Protein AF-A0A2P6SN50-F1 (afdb_monomer)

Radius of gyration: 20.44 Å; Cα contacts (8 Å, |Δi|>4): 48; chains: 1; bounding box: 57×28×54 Å

Secondary structure (DSSP, 8-state):
-HHHHHHHGGGGT-HHHHHHHTHHHHHHHHHHHHHHHHHHHHHHHHHHHHHHHHHH-TT--------HHHHHHH-B-TTT--BPPHHHHHHHHHHHHHHHHHHHHHHHHHHHHHHHH-GGG-

Sequence (122 aa):
MLLSLGRFGFLNIWPSVTKILFKKQWNNFLMIRKELEDVFIPLIQERSKSKQERLSKVDQSDEFVLSYVDTLQDLQLPEEKRKLGEEEIVSLCYEILMAGVDTTSTALLWIMANIVKYPHVQ

Organism: Rosa chinensis (NCBI:txid74649)

InterPro domains:
  IPR001128 Cytochrome P450 [PF00067] (7-122)
  IPR002401 Cytochrome P450, E-class, group I [PR00463] (88-105)
  IPR002401 Cytochrome P450, E-class, group I [PR00463] (108-122)
  IPR036396 Cytochrome P450 superfamily [G3DSA:1.10.630.10] (1-122)
  IPR036396 Cytochrome P450 superfamily [SSF48264] (4-122)
  IPR051103 Plant secondary metabolite cytochrome P450s [PTHR24298] (5-122)

pLDDT: mean 86.96, std 12.33, range [42.19, 97.56]

Solvent-accessible surface area (backbone atoms only — not comparable to full-atom values): 7240 Å² total; per-residue (Å²): 95,81,70,46,48,65,71,51,49,68,48,74,77,43,50,75,60,34,54,66,78,37,42,70,57,49,51,52,51,53,49,53,51,48,57,49,48,70,61,42,50,61,55,54,51,53,49,50,51,56,53,53,60,46,71,71,47,88,80,68,92,64,88,80,77,85,49,72,66,61,55,50,72,69,38,60,43,87,85,78,72,40,65,68,51,70,73,55,50,48,50,55,54,48,48,56,55,51,6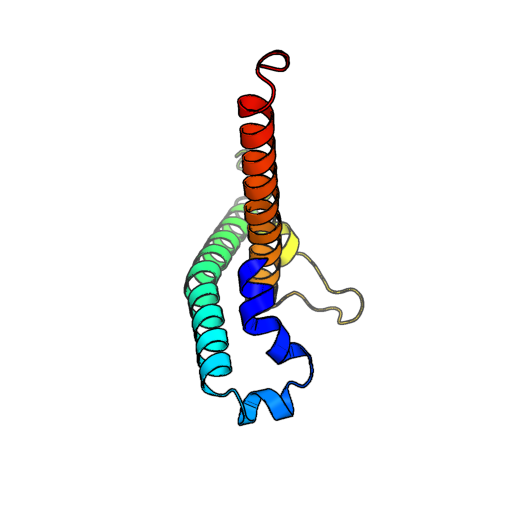0,49,50,53,54,51,52,51,50,50,52,53,50,53,54,48,40,72,74,38,68,93,76,107

Structure (mmCIF, N/CA/C/O backbone):
data_AF-A0A2P6SN50-F1
#
_entry.id   AF-A0A2P6SN50-F1
#
loop_
_atom_site.group_PDB
_atom_site.id
_atom_site.type_symbol
_atom_site.label_atom_id
_atom_site.label_alt_id
_atom_site.label_comp_id
_atom_site.label_asym_id
_atom_site.label_entity_id
_atom_site.label_seq_id
_atom_site.pdbx_PDB_ins_code
_atom_site.Cartn_x
_atom_site.Cartn_y
_atom_site.Cartn_z
_atom_site.occupancy
_atom_site.B_iso_or_equiv
_atom_site.auth_seq_id
_atom_site.auth_comp_id
_atom_site.auth_asym_id
_atom_site.auth_atom_id
_atom_site.pdbx_PDB_model_num
ATOM 1 N N . MET A 1 1 ? 7.216 1.233 -6.250 1.00 47.97 1 MET A N 1
ATOM 2 C CA . MET A 1 1 ? 7.224 0.047 -5.362 1.00 47.97 1 MET A CA 1
ATOM 3 C C . MET A 1 1 ? 7.915 -1.214 -5.879 1.00 47.97 1 MET A C 1
ATOM 5 O O . MET A 1 1 ? 8.571 -1.826 -5.054 1.00 47.97 1 MET A O 1
ATOM 9 N N . LEU A 1 2 ? 7.909 -1.614 -7.155 1.00 42.19 2 LEU A N 1
ATOM 10 C CA . LEU A 1 2 ? 8.814 -2.699 -7.616 1.00 42.19 2 LEU A CA 1
ATOM 11 C C . LEU A 1 2 ? 10.295 -2.367 -7.325 1.00 42.19 2 LEU A C 1
ATOM 13 O O . LEU A 1 2 ? 11.065 -3.213 -6.877 1.00 42.19 2 LEU A O 1
ATOM 17 N N . LEU A 1 3 ? 10.658 -1.084 -7.428 1.00 46.81 3 LEU A N 1
ATOM 18 C CA . LEU A 1 3 ? 11.965 -0.565 -7.003 1.00 46.81 3 LEU A CA 1
ATOM 19 C C . LEU A 1 3 ? 12.131 -0.471 -5.467 1.00 46.81 3 LEU A C 1
ATOM 21 O O . LEU A 1 3 ? 13.251 -0.561 -4.966 1.00 46.81 3 LEU A O 1
ATOM 25 N N . SER A 1 4 ? 11.050 -0.313 -4.686 1.00 51.34 4 SER A N 1
ATOM 26 C CA . SER A 1 4 ? 11.125 -0.226 -3.211 1.00 51.34 4 SER A CA 1
ATOM 27 C C . SER A 1 4 ? 10.982 -1.578 -2.503 1.00 51.34 4 SER A C 1
ATOM 29 O O . SER A 1 4 ? 11.505 -1.733 -1.403 1.00 51.34 4 SER A O 1
ATOM 31 N N . LEU A 1 5 ? 10.345 -2.561 -3.144 1.00 53.12 5 LEU A N 1
ATOM 32 C CA . LEU A 1 5 ? 10.409 -3.983 -2.815 1.00 53.12 5 LEU A CA 1
ATOM 33 C C . LEU A 1 5 ? 11.870 -4.441 -2.852 1.00 53.12 5 LEU A C 1
ATOM 35 O O . LEU A 1 5 ? 12.311 -5.118 -1.933 1.00 53.12 5 LEU A O 1
ATOM 39 N N . GLY A 1 6 ? 12.664 -3.959 -3.816 1.00 59.91 6 GLY A N 1
ATOM 40 C CA . GLY A 1 6 ? 14.122 -4.107 -3.777 1.00 59.91 6 GLY A CA 1
ATOM 41 C C . GLY A 1 6 ? 14.770 -3.384 -2.587 1.00 59.91 6 GLY A C 1
ATOM 42 O O . GLY A 1 6 ? 15.611 -3.953 -1.895 1.00 59.91 6 GLY A O 1
ATOM 43 N N . ARG A 1 7 ? 14.349 -2.141 -2.298 1.00 68.81 7 ARG A N 1
ATOM 44 C CA . ARG A 1 7 ? 14.934 -1.309 -1.226 1.00 68.81 7 ARG A CA 1
ATOM 45 C C . ARG A 1 7 ? 14.738 -1.870 0.184 1.00 68.81 7 ARG A C 1
ATOM 47 O O . ARG A 1 7 ? 15.611 -1.651 1.013 1.00 68.81 7 ARG A O 1
ATOM 54 N N . PHE A 1 8 ? 13.623 -2.537 0.475 1.00 76.88 8 PHE A N 1
ATOM 55 C CA . PHE A 1 8 ? 13.321 -3.065 1.814 1.00 76.88 8 PHE A CA 1
ATOM 56 C C . PHE A 1 8 ? 13.136 -4.585 1.855 1.00 76.88 8 PHE A C 1
ATOM 58 O O . PHE A 1 8 ? 12.952 -5.139 2.934 1.00 76.88 8 PHE A O 1
ATOM 65 N N . GLY A 1 9 ? 13.231 -5.283 0.721 1.00 72.62 9 GLY A N 1
ATOM 66 C CA . GLY A 1 9 ? 13.017 -6.732 0.641 1.00 72.62 9 GLY A CA 1
ATOM 67 C C . GLY A 1 9 ? 13.950 -7.539 1.544 1.00 72.62 9 GLY A C 1
ATOM 68 O O . GLY A 1 9 ? 13.548 -8.561 2.093 1.00 72.62 9 GLY A O 1
ATOM 69 N N . PHE A 1 10 ? 15.161 -7.034 1.800 1.00 76.75 10 PHE A N 1
ATOM 70 C CA . PHE A 1 10 ? 16.096 -7.671 2.727 1.00 76.75 10 PHE A CA 1
ATOM 71 C C . PHE A 1 10 ? 15.601 -7.677 4.185 1.00 76.75 10 PHE A C 1
ATOM 73 O O . PHE A 1 10 ? 16.003 -8.560 4.939 1.00 76.75 10 PHE A O 1
ATOM 80 N N . LEU A 1 11 ? 14.714 -6.752 4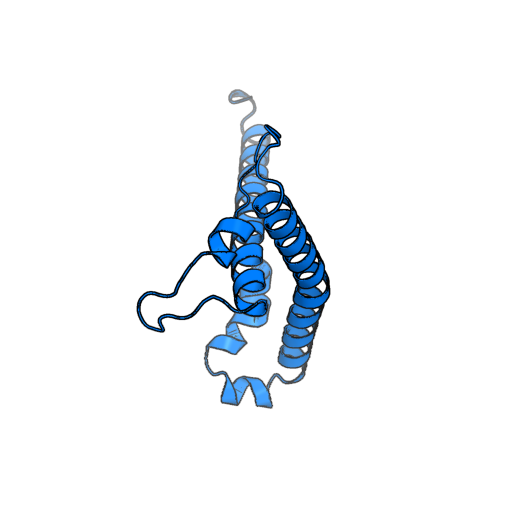.588 1.00 79.44 11 LEU A N 1
ATOM 81 C CA . LEU A 1 11 ? 14.141 -6.714 5.943 1.00 79.44 11 LEU A CA 1
ATOM 82 C C . LEU A 1 11 ? 13.281 -7.952 6.238 1.00 79.44 11 LEU A C 1
ATOM 84 O O . LEU A 1 11 ? 13.171 -8.357 7.394 1.00 79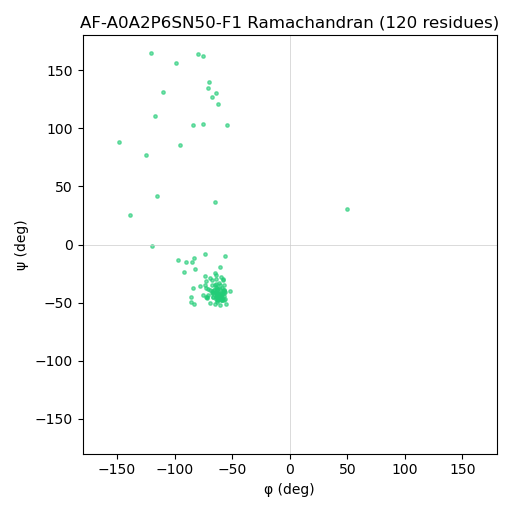.44 11 LEU A O 1
ATOM 88 N N . ASN A 1 12 ? 12.717 -8.576 5.199 1.00 80.44 12 ASN A N 1
ATOM 89 C CA . ASN A 1 12 ? 11.807 -9.713 5.332 1.00 80.44 12 ASN A CA 1
ATOM 90 C C . ASN A 1 12 ? 12.529 -11.071 5.440 1.00 80.44 12 ASN A C 1
ATOM 92 O O . ASN A 1 12 ? 11.922 -12.056 5.839 1.00 80.44 12 ASN A O 1
ATOM 96 N N . ILE A 1 13 ? 13.826 -11.136 5.107 1.00 83.06 13 ILE A N 1
ATOM 97 C CA . ILE A 1 13 ? 14.605 -12.389 5.107 1.00 83.06 13 ILE A CA 1
ATOM 98 C C . ILE A 1 13 ? 14.880 -12.863 6.538 1.00 83.06 13 ILE A C 1
ATOM 100 O O . ILE A 1 13 ? 14.718 -14.038 6.852 1.00 83.06 13 ILE A O 1
ATOM 104 N N . TRP A 1 14 ? 15.301 -11.947 7.417 1.00 85.56 14 TRP A N 1
ATOM 105 C CA . TRP A 1 14 ? 15.490 -12.240 8.839 1.00 85.56 14 TRP A CA 1
ATOM 106 C C . TRP A 1 14 ? 15.206 -10.996 9.694 1.00 85.56 14 TRP A C 1
ATOM 108 O 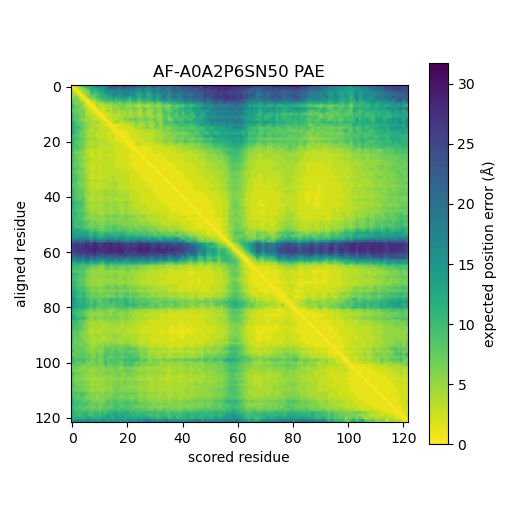O . TRP A 1 14 ? 16.120 -10.215 9.991 1.00 85.56 14 TRP A O 1
ATOM 118 N N . PRO A 1 15 ? 13.945 -10.779 10.106 1.00 83.00 15 PRO A N 1
ATOM 119 C CA . PRO A 1 15 ? 13.518 -9.528 10.732 1.00 83.00 15 PRO A CA 1
ATOM 120 C C . PRO A 1 15 ? 14.314 -9.166 11.991 1.00 83.00 15 PRO A C 1
ATOM 122 O O . PRO A 1 15 ? 14.771 -8.035 12.128 1.00 83.00 15 PRO A O 1
ATOM 125 N N . SER A 1 16 ? 14.566 -10.128 12.883 1.00 86.62 16 SER A N 1
ATOM 126 C CA . SER A 1 16 ? 15.295 -9.879 14.137 1.00 86.62 16 SER A CA 1
ATOM 127 C C . SER A 1 16 ? 16.740 -9.422 13.911 1.00 86.62 16 SER A C 1
ATOM 129 O O . SER A 1 16 ? 17.194 -8.471 14.543 1.00 86.62 16 SER A O 1
ATOM 131 N N . VAL A 1 17 ? 17.455 -10.065 12.982 1.00 88.38 17 VAL A N 1
ATOM 132 C CA . VAL A 1 17 ? 18.852 -9.730 12.661 1.00 88.38 17 VAL A CA 1
ATOM 133 C C . VAL A 1 17 ? 18.922 -8.401 11.917 1.00 88.38 17 VAL A C 1
ATOM 135 O O . VAL A 1 17 ? 19.714 -7.521 12.258 1.00 88.38 17 VAL A O 1
ATOM 138 N N . THR A 1 18 ? 18.046 -8.211 10.931 1.00 89.50 18 THR A N 1
ATOM 139 C CA . THR A 1 18 ? 18.025 -6.981 10.137 1.00 89.50 18 THR A CA 1
ATOM 140 C C . THR A 1 18 ? 17.601 -5.772 10.963 1.00 89.50 18 THR A C 1
ATOM 142 O O . THR A 1 18 ? 18.088 -4.676 10.706 1.00 89.50 18 THR A O 1
ATOM 145 N N . LYS A 1 19 ? 16.760 -5.945 11.991 1.00 86.19 19 LYS A N 1
ATOM 146 C CA . LYS A 1 19 ? 16.360 -4.870 12.917 1.00 86.19 19 LYS A CA 1
ATOM 147 C C . LYS A 1 19 ? 17.534 -4.284 13.686 1.00 86.19 19 LYS A C 1
ATOM 149 O O . LYS A 1 19 ? 17.557 -3.082 13.944 1.00 86.19 19 LYS A O 1
ATOM 154 N N . ILE A 1 20 ? 18.523 -5.117 13.997 1.00 88.75 20 ILE A N 1
ATOM 155 C CA . ILE A 1 20 ? 19.743 -4.697 14.685 1.00 88.75 20 ILE A CA 1
ATOM 156 C C . ILE A 1 20 ? 20.750 -4.127 13.678 1.00 88.75 20 ILE A C 1
ATOM 158 O O . ILE A 1 20 ? 21.225 -3.007 13.858 1.00 88.75 20 ILE A O 1
ATOM 162 N N . LEU A 1 21 ? 21.045 -4.861 12.598 1.00 89.62 21 LEU A N 1
ATOM 163 C CA . LEU A 1 21 ? 22.096 -4.492 11.639 1.00 89.62 21 LEU A CA 1
ATOM 164 C C . LEU A 1 21 ? 21.714 -3.312 10.730 1.00 89.62 21 LEU A C 1
ATOM 166 O O . LEU A 1 21 ? 22.555 -2.480 10.401 1.00 89.62 21 LEU A O 1
ATOM 170 N N . PHE A 1 22 ? 20.440 -3.204 10.352 1.00 89.31 22 PHE A N 1
ATOM 171 C CA . PHE A 1 22 ? 19.918 -2.222 9.397 1.00 89.31 22 PHE A CA 1
ATOM 172 C C . PHE A 1 22 ? 18.941 -1.242 10.058 1.00 89.31 22 PHE A C 1
ATOM 174 O O . PHE A 1 22 ? 17.904 -0.879 9.496 1.00 89.31 22 PHE A O 1
ATOM 181 N N . LYS A 1 23 ? 19.270 -0.787 11.274 1.00 89.44 23 LYS A N 1
ATOM 182 C CA . LYS A 1 23 ? 18.427 0.120 12.073 1.00 89.44 23 LYS A CA 1
ATOM 183 C C . LYS A 1 23 ? 17.987 1.368 11.299 1.00 89.44 23 LYS A C 1
ATOM 185 O O . LYS A 1 23 ? 16.838 1.783 11.398 1.00 89.44 23 LYS A O 1
ATOM 190 N N . LYS A 1 24 ? 18.877 1.958 10.490 1.00 89.88 24 LYS A N 1
ATOM 191 C CA . LYS A 1 24 ? 18.554 3.139 9.671 1.00 89.88 24 LYS A CA 1
ATOM 192 C C . LYS A 1 24 ? 17.465 2.832 8.638 1.00 89.88 24 LYS A C 1
ATOM 194 O O . LYS A 1 24 ? 16.575 3.648 8.427 1.00 89.88 24 LYS A O 1
ATOM 199 N N . GLN A 1 25 ? 17.526 1.668 7.997 1.00 88.75 25 GLN A N 1
ATOM 200 C CA . GLN A 1 25 ? 16.545 1.266 6.992 1.00 88.75 25 GLN A CA 1
ATOM 201 C C . GLN A 1 25 ? 15.205 0.901 7.634 1.00 88.75 25 GLN A C 1
ATOM 203 O O . GLN A 1 25 ? 14.174 1.298 7.103 1.00 88.75 25 GLN A O 1
ATOM 208 N N . TRP A 1 26 ? 15.217 0.261 8.806 1.00 89.88 26 TRP A N 1
ATOM 209 C CA . TRP A 1 26 ? 14.012 0.051 9.613 1.00 89.88 26 TRP A CA 1
ATOM 210 C C . TRP A 1 26 ? 13.355 1.362 10.041 1.00 89.88 26 TRP A C 1
ATOM 212 O O . TRP A 1 26 ? 12.148 1.506 9.891 1.00 89.88 26 TRP A O 1
ATOM 222 N N . ASN A 1 27 ? 14.134 2.340 10.508 1.00 92.00 27 ASN A N 1
ATOM 223 C CA . ASN A 1 27 ? 13.596 3.653 10.864 1.00 92.00 27 ASN A CA 1
ATOM 224 C C . ASN A 1 27 ? 12.946 4.339 9.656 1.00 92.00 27 ASN A C 1
ATOM 226 O O . ASN A 1 27 ? 11.849 4.866 9.780 1.00 92.00 27 ASN A O 1
ATOM 230 N N . ASN A 1 28 ? 13.583 4.286 8.482 1.00 90.94 28 ASN A N 1
ATOM 231 C CA . ASN A 1 28 ? 13.001 4.834 7.256 1.00 90.94 28 ASN A CA 1
ATOM 232 C C . ASN A 1 28 ? 11.718 4.096 6.845 1.00 90.94 28 ASN A C 1
ATOM 234 O O . ASN A 1 28 ? 10.765 4.734 6.416 1.00 90.94 28 ASN A O 1
ATOM 238 N N . PHE A 1 29 ? 11.686 2.766 6.967 1.00 89.44 29 PHE A N 1
ATOM 239 C CA . PHE A 1 29 ? 10.493 1.971 6.680 1.00 89.44 29 PHE A CA 1
ATOM 240 C C . PHE A 1 29 ? 9.337 2.345 7.615 1.00 89.44 29 PHE A C 1
ATOM 242 O O . PHE A 1 29 ? 8.237 2.617 7.145 1.00 89.44 29 PHE A O 1
ATOM 249 N N . LEU A 1 30 ? 9.600 2.422 8.923 1.00 91.12 30 LEU A N 1
ATOM 250 C CA . LEU A 1 30 ? 8.605 2.820 9.921 1.00 91.12 30 LEU A CA 1
ATOM 251 C C . LEU A 1 30 ? 8.132 4.264 9.716 1.00 91.12 30 LEU A C 1
ATOM 253 O O . LEU A 1 30 ? 6.953 4.543 9.893 1.00 91.12 30 LEU A O 1
ATOM 257 N N . MET A 1 31 ? 9.025 5.166 9.303 1.00 94.50 31 MET A N 1
ATOM 258 C CA . MET A 1 31 ? 8.667 6.545 8.968 1.00 94.50 31 MET A CA 1
ATOM 259 C C . MET A 1 31 ? 7.704 6.599 7.778 1.00 94.50 31 MET A C 1
ATOM 261 O O . MET A 1 31 ? 6.661 7.228 7.883 1.00 94.50 31 MET A O 1
ATOM 265 N N . ILE A 1 32 ? 8.002 5.877 6.692 1.00 91.25 32 ILE A N 1
ATOM 266 C CA . ILE A 1 32 ? 7.119 5.799 5.516 1.00 91.25 32 ILE A CA 1
ATOM 267 C C . ILE A 1 32 ? 5.769 5.172 5.884 1.00 91.25 32 ILE A C 1
ATOM 269 O O . ILE A 1 32 ? 4.731 5.637 5.425 1.00 91.25 32 ILE A O 1
ATOM 273 N N . ARG A 1 33 ? 5.767 4.117 6.710 1.00 91.31 33 ARG A N 1
ATOM 274 C CA . ARG A 1 33 ? 4.526 3.492 7.197 1.00 91.31 33 ARG A CA 1
ATOM 275 C C . ARG A 1 33 ? 3.670 4.485 7.975 1.00 91.31 33 ARG A C 1
ATOM 277 O O . ARG A 1 33 ? 2.481 4.581 7.706 1.00 91.31 33 ARG A O 1
ATOM 284 N N . LYS A 1 34 ? 4.292 5.271 8.852 1.00 95.06 34 LYS A N 1
ATOM 285 C CA . LYS A 1 34 ? 3.602 6.318 9.597 1.00 95.06 34 LYS A CA 1
ATOM 286 C C . LYS A 1 34 ? 3.047 7.411 8.680 1.00 95.06 34 LYS A C 1
ATOM 288 O O . LYS A 1 34 ? 1.887 7.763 8.807 1.00 95.06 34 LYS A O 1
ATOM 293 N N . GLU A 1 35 ? 3.840 7.913 7.734 1.00 94.81 35 GLU A N 1
ATOM 294 C CA . GLU A 1 35 ? 3.375 8.918 6.763 1.00 94.81 35 GLU A CA 1
ATOM 295 C C . GLU A 1 35 ? 2.185 8.406 5.939 1.00 94.81 35 GLU A C 1
ATOM 297 O O . GLU A 1 35 ? 1.254 9.156 5.652 1.00 94.81 35 GLU A O 1
ATOM 302 N N . LEU A 1 36 ? 2.193 7.120 5.577 1.00 92.56 36 LEU A N 1
ATOM 303 C CA . LEU A 1 36 ? 1.072 6.479 4.898 1.00 92.56 36 LEU A CA 1
ATOM 304 C C . LEU A 1 36 ? -0.184 6.477 5.782 1.00 92.56 36 LEU A C 1
ATOM 306 O O . LEU A 1 36 ? -1.256 6.872 5.332 1.00 92.56 36 LEU A O 1
ATOM 310 N N . GLU A 1 37 ? -0.060 6.050 7.035 1.00 95.94 37 GLU A N 1
ATOM 311 C CA . GLU A 1 37 ? -1.167 6.030 7.996 1.00 95.94 37 GLU A CA 1
ATOM 312 C C . GLU A 1 37 ? -1.720 7.439 8.254 1.00 95.94 37 GLU A C 1
ATOM 314 O O . GLU A 1 37 ? -2.932 7.636 8.160 1.00 95.94 37 GLU A O 1
ATOM 319 N N . ASP A 1 38 ? -0.845 8.428 8.455 1.00 97.19 38 ASP A N 1
ATOM 320 C CA . ASP A 1 38 ? -1.200 9.834 8.686 1.00 97.19 38 ASP A CA 1
ATOM 321 C C . ASP A 1 38 ? -2.033 10.424 7.526 1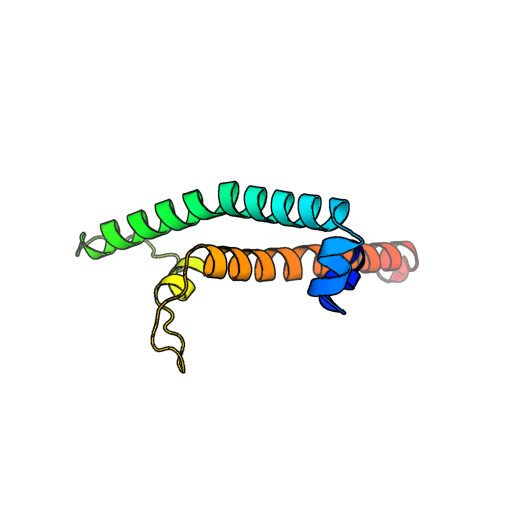.00 97.19 38 ASP A C 1
ATOM 323 O O . ASP A 1 38 ? -2.880 11.292 7.742 1.00 97.19 38 ASP A O 1
ATOM 327 N N . VAL A 1 39 ? -1.832 9.940 6.292 1.00 95.75 39 VAL A N 1
ATOM 328 C CA . VAL A 1 39 ? -2.601 10.362 5.108 1.00 95.75 39 VAL A CA 1
ATOM 329 C C . VAL A 1 39 ? -3.902 9.573 4.950 1.00 95.75 39 VAL A C 1
ATOM 331 O O . VAL A 1 39 ? -4.944 10.155 4.649 1.00 95.75 39 VAL A O 1
ATOM 334 N N . PHE A 1 40 ? -3.866 8.249 5.108 1.00 95.69 40 PHE A N 1
ATOM 335 C CA . PHE A 1 40 ? -5.006 7.393 4.770 1.00 95.69 40 PHE A CA 1
ATOM 336 C C . PHE A 1 40 ? -6.050 7.304 5.884 1.00 95.69 40 PHE A C 1
ATOM 338 O O . PHE A 1 40 ? -7.244 7.265 5.579 1.00 95.69 40 PHE A O 1
ATOM 345 N N . ILE A 1 41 ? -5.637 7.273 7.154 1.00 97.31 41 ILE A N 1
ATOM 346 C CA . ILE A 1 41 ? -6.559 7.107 8.287 1.00 97.31 41 ILE A CA 1
ATOM 347 C C . ILE A 1 41 ? -7.640 8.199 8.302 1.00 97.31 41 ILE A C 1
ATOM 349 O O . ILE A 1 41 ? -8.820 7.837 8.354 1.00 97.31 41 ILE A O 1
ATOM 353 N N . PRO A 1 42 ? -7.318 9.502 8.157 1.00 97.56 42 PRO A N 1
ATOM 354 C CA . PRO A 1 42 ? -8.345 10.541 8.112 1.00 97.56 42 PRO A CA 1
ATOM 355 C C . PRO A 1 42 ? -9.371 10.315 6.993 1.00 97.56 42 PRO A C 1
ATOM 357 O O . PRO A 1 42 ? -10.570 10.472 7.206 1.00 97.56 42 PRO A O 1
ATOM 360 N N . LEU A 1 43 ? -8.924 9.878 5.810 1.00 95.81 43 LEU A N 1
ATOM 361 C CA . LEU A 1 43 ? -9.803 9.608 4.666 1.00 95.81 43 LEU A CA 1
ATOM 362 C C . LEU A 1 43 ? -10.732 8.414 4.924 1.00 95.81 43 LEU A C 1
ATOM 364 O O . LEU A 1 43 ? -11.916 8.462 4.587 1.00 95.81 43 LEU A O 1
ATOM 368 N N . ILE A 1 44 ? -10.209 7.352 5.543 1.00 95.50 44 ILE A N 1
ATOM 369 C CA . ILE A 1 44 ? -10.987 6.167 5.930 1.00 95.50 44 ILE A CA 1
ATOM 370 C C . ILE A 1 44 ? -12.048 6.548 6.969 1.00 95.50 44 ILE A C 1
ATOM 372 O O . ILE A 1 44 ? -13.201 6.121 6.860 1.00 95.50 44 ILE A O 1
ATOM 376 N N . GLN A 1 45 ? -11.684 7.375 7.950 1.00 95.75 45 GLN A N 1
ATOM 377 C CA . GLN A 1 45 ? -12.590 7.831 9.003 1.00 95.75 45 GLN A CA 1
ATOM 378 C C . GLN A 1 45 ? -13.700 8.731 8.456 1.00 95.75 45 GLN A C 1
ATOM 380 O O . GLN A 1 45 ? -14.869 8.511 8.771 1.00 95.75 45 GLN A O 1
ATOM 385 N N . GLU A 1 46 ? -13.376 9.694 7.591 1.00 94.75 46 GLU A N 1
ATOM 386 C CA . GLU A 1 46 ? -14.382 10.543 6.937 1.00 94.75 46 GLU A CA 1
ATOM 387 C C . GLU A 1 46 ? -15.333 9.729 6.049 1.00 94.75 46 GLU A C 1
ATOM 389 O O . GLU A 1 46 ? -16.551 9.949 6.056 1.00 94.75 46 GLU A O 1
ATOM 394 N N . ARG A 1 47 ? -14.812 8.712 5.348 1.00 92.62 47 ARG A N 1
ATOM 395 C CA . ARG A 1 47 ? -15.650 7.778 4.588 1.00 92.62 47 ARG A CA 1
ATOM 396 C C . ARG A 1 47 ? -16.584 6.978 5.499 1.00 92.62 47 ARG A C 1
ATOM 398 O O . ARG A 1 47 ? -17.768 6.860 5.187 1.00 92.62 47 ARG A O 1
ATOM 405 N N . SER A 1 48 ? -16.075 6.484 6.628 1.00 91.38 48 SER A N 1
ATOM 406 C CA . SER A 1 48 ? -16.854 5.736 7.625 1.00 91.38 48 SER A CA 1
ATOM 407 C C . SER A 1 48 ? -18.018 6.565 8.177 1.00 91.38 48 SER A C 1
ATOM 409 O O . SER A 1 48 ? -19.167 6.118 8.167 1.00 91.38 48 SER A O 1
ATOM 411 N N . LYS A 1 49 ? -17.748 7.817 8.573 1.00 92.62 49 LYS A N 1
ATOM 412 C CA . LYS A 1 49 ? -18.776 8.758 9.048 1.00 92.62 49 LYS A CA 1
ATOM 413 C C . LYS A 1 49 ? -19.838 9.002 7.980 1.00 92.62 49 LYS A C 1
ATOM 415 O O . LYS A 1 49 ? -21.025 8.846 8.249 1.00 92.62 49 LYS A O 1
ATOM 420 N N . SER A 1 50 ? -19.408 9.282 6.749 1.00 89.06 50 SER A N 1
ATOM 421 C CA . SER A 1 50 ? -20.310 9.500 5.612 1.00 89.06 50 SER A CA 1
ATOM 422 C C . SER A 1 50 ? -21.218 8.293 5.352 1.00 89.06 50 SER A C 1
ATOM 424 O O . SER A 1 50 ? -22.405 8.452 5.068 1.00 89.06 50 SER A O 1
ATOM 426 N N . LYS A 1 51 ? -20.684 7.070 5.469 1.00 87.75 51 LYS A N 1
ATOM 427 C CA . LYS A 1 51 ? -21.454 5.826 5.348 1.00 87.75 51 LYS A CA 1
ATOM 428 C C . LYS A 1 51 ? -22.492 5.702 6.469 1.00 87.75 51 LYS A C 1
ATOM 430 O O . LYS A 1 51 ? -23.648 5.383 6.198 1.00 87.75 51 LYS A O 1
ATOM 435 N N . GLN A 1 52 ? -22.107 5.993 7.710 1.00 86.88 52 GLN A N 1
ATOM 436 C CA . GLN A 1 52 ? -22.993 5.905 8.873 1.00 86.88 52 GLN A CA 1
ATOM 437 C C . GLN A 1 52 ? -24.118 6.954 8.846 1.00 86.88 52 GLN A C 1
ATOM 439 O O . GLN A 1 52 ? -25.266 6.623 9.137 1.00 86.88 52 GLN A O 1
ATOM 444 N N . GLU A 1 53 ? -23.817 8.193 8.453 1.00 86.62 53 GLU A N 1
ATOM 445 C CA . GLU A 1 53 ? -24.811 9.265 8.297 1.00 86.62 53 GLU A CA 1
ATOM 446 C C . GLU A 1 53 ? -25.839 8.977 7.199 1.00 86.62 53 GLU A C 1
ATOM 448 O O . GLU A 1 53 ? -26.978 9.433 7.275 1.00 86.62 53 GLU A O 1
ATOM 453 N N . ARG A 1 54 ? -25.454 8.226 6.164 1.00 79.00 54 ARG A N 1
ATOM 454 C CA . ARG A 1 54 ? -26.386 7.780 5.121 1.00 79.00 54 ARG A CA 1
ATOM 455 C C . ARG A 1 54 ? -27.279 6.651 5.613 1.00 79.00 54 ARG A C 1
ATOM 457 O O . ARG A 1 54 ? -28.479 6.706 5.396 1.00 79.00 54 ARG A O 1
ATOM 464 N N . LEU A 1 55 ? -26.721 5.667 6.322 1.00 80.12 55 LEU A N 1
ATOM 465 C CA . LEU A 1 55 ? -27.506 4.568 6.899 1.00 80.12 55 LEU A CA 1
ATOM 466 C C . LEU A 1 55 ? -28.570 5.059 7.894 1.00 80.12 55 LEU A C 1
ATOM 468 O O . LEU A 1 55 ? -29.600 4.408 8.050 1.00 80.12 55 LEU A O 1
ATOM 472 N N . SER A 1 56 ? -28.347 6.200 8.555 1.00 78.25 56 SER A N 1
ATOM 473 C CA . SER A 1 56 ? -29.339 6.821 9.440 1.00 78.25 56 SER A CA 1
ATOM 474 C C . SER A 1 56 ? -30.383 7.676 8.707 1.00 78.25 56 SER A C 1
ATOM 476 O O . SER A 1 56 ? -31.473 7.890 9.240 1.00 78.25 56 SER A O 1
ATOM 478 N N . LYS A 1 57 ? -30.101 8.132 7.481 1.00 76.75 57 LYS A N 1
ATOM 479 C CA . LYS A 1 57 ? -31.032 8.874 6.617 1.00 76.75 57 LYS A CA 1
ATOM 480 C C . LYS A 1 57 ? -31.720 7.896 5.662 1.00 76.75 57 LYS A C 1
ATOM 482 O O . LYS A 1 57 ? -31.297 7.709 4.530 1.00 76.75 57 LYS A O 1
ATOM 487 N N . VAL A 1 58 ? -32.804 7.289 6.142 1.00 60.81 58 VAL A N 1
ATOM 488 C CA . VAL A 1 58 ? -33.575 6.198 5.504 1.00 60.81 58 VAL A CA 1
ATOM 489 C C . VAL A 1 58 ? -34.106 6.506 4.083 1.00 60.81 58 VAL A C 1
ATOM 491 O O . VAL A 1 58 ? -34.555 5.584 3.413 1.00 60.81 58 VAL A O 1
ATOM 494 N N . ASP A 1 59 ? -34.036 7.747 3.584 1.00 58.09 59 ASP A N 1
ATOM 495 C CA . ASP A 1 59 ? -34.933 8.198 2.506 1.00 58.09 59 ASP A CA 1
ATOM 496 C C . ASP A 1 59 ? -34.301 9.067 1.397 1.00 58.09 59 ASP A C 1
ATOM 498 O O . ASP A 1 59 ? -34.992 9.856 0.757 1.00 58.09 59 ASP A O 1
ATOM 502 N N . GLN A 1 60 ? -32.989 8.975 1.143 1.00 57.31 60 GLN A N 1
ATOM 503 C CA . GLN A 1 60 ? -32.373 9.721 0.032 1.00 57.31 60 GLN A CA 1
ATOM 504 C C . GLN A 1 60 ? -31.767 8.797 -1.021 1.00 57.31 60 GLN A C 1
ATOM 506 O O . GLN A 1 60 ? -30.750 8.140 -0.809 1.00 57.31 60 GLN A O 1
ATOM 511 N N . SER A 1 61 ? -32.421 8.804 -2.183 1.00 56.88 61 SER A N 1
ATOM 512 C CA . SER A 1 61 ? -32.055 8.195 -3.463 1.00 56.88 61 SER A CA 1
ATOM 513 C C . SER A 1 61 ? -30.792 8.804 -4.094 1.00 56.88 61 SER A C 1
ATOM 515 O O . SER A 1 61 ? -30.741 8.989 -5.310 1.00 56.88 61 SER A O 1
ATOM 517 N N . ASP A 1 62 ? -29.802 9.179 -3.287 1.00 62.56 62 ASP A N 1
ATOM 518 C CA . ASP A 1 62 ? -28.507 9.611 -3.797 1.00 62.56 62 ASP A CA 1
ATOM 519 C C . ASP A 1 62 ? -27.772 8.391 -4.357 1.00 62.56 62 ASP A C 1
ATOM 521 O O . ASP A 1 62 ? -27.730 7.328 -3.732 1.00 62.56 62 ASP A O 1
ATOM 525 N N . GLU A 1 63 ? -27.183 8.550 -5.541 1.00 66.94 63 GLU A N 1
ATOM 526 C CA . GLU A 1 63 ? -26.396 7.524 -6.218 1.00 66.94 63 GLU A CA 1
ATOM 527 C C . GLU A 1 63 ? -25.282 7.016 -5.284 1.00 66.94 63 GLU A C 1
ATOM 529 O O . GLU A 1 63 ? -24.279 7.685 -5.005 1.00 66.94 63 GLU A O 1
ATOM 534 N N . PHE A 1 64 ? -25.494 5.830 -4.711 1.00 73.00 64 PHE A N 1
ATOM 535 C CA . PHE A 1 64 ? -24.533 5.207 -3.817 1.00 73.00 64 PHE A CA 1
ATOM 536 C C . PHE A 1 64 ? -23.378 4.637 -4.638 1.00 73.00 64 PHE A C 1
ATOM 538 O O . PHE A 1 64 ? -23.479 3.569 -5.239 1.00 73.00 64 PHE A O 1
ATOM 545 N N . VAL A 1 65 ? -22.248 5.341 -4.625 1.00 82.56 65 VAL A N 1
ATOM 546 C CA . VAL A 1 65 ? -20.993 4.814 -5.160 1.00 82.56 65 VAL A CA 1
ATOM 547 C C . VAL A 1 65 ? -20.325 3.971 -4.081 1.00 82.56 65 VAL A C 1
ATOM 549 O O . VAL A 1 65 ? -19.727 4.516 -3.148 1.00 82.56 65 VAL A O 1
ATOM 552 N N . LEU A 1 66 ? -20.424 2.648 -4.210 1.00 88.50 66 LEU A N 1
ATOM 553 C CA . LEU A 1 66 ? -19.705 1.697 -3.364 1.00 88.50 66 LEU A CA 1
ATOM 554 C C . LEU A 1 66 ? -18.194 1.880 -3.552 1.00 88.50 66 LEU A C 1
ATOM 556 O O . LEU A 1 66 ? -17.680 1.738 -4.660 1.00 88.50 66 LEU A O 1
ATOM 560 N N . SER A 1 67 ? -17.476 2.181 -2.471 1.00 90.94 67 SER A N 1
ATOM 561 C CA . SER A 1 67 ? -16.015 2.256 -2.487 1.00 90.94 67 SER A CA 1
ATOM 562 C C . SER A 1 67 ? -15.392 0.972 -1.949 1.00 90.94 67 SER A C 1
ATOM 564 O O . SER A 1 67 ? -15.986 0.267 -1.133 1.00 90.94 67 SER A O 1
ATOM 566 N N . TYR A 1 68 ? -14.149 0.699 -2.349 1.00 92.88 68 TYR A N 1
ATOM 567 C CA . TYR A 1 68 ? -13.385 -0.431 -1.819 1.00 92.88 68 TYR A CA 1
ATOM 568 C C . TYR A 1 68 ? -13.257 -0.380 -0.286 1.00 92.88 68 TYR A C 1
ATOM 570 O O . TYR A 1 68 ? -13.461 -1.391 0.383 1.00 92.88 68 TYR A O 1
ATOM 578 N N . VAL A 1 69 ? -13.031 0.807 0.288 1.00 94.75 69 VAL A N 1
ATOM 579 C CA . VAL A 1 69 ? -12.963 1.009 1.747 1.00 94.75 69 VAL A CA 1
ATOM 580 C C . VAL A 1 69 ? -14.249 0.554 2.440 1.00 94.75 69 VAL A C 1
ATOM 582 O O . VAL A 1 69 ? -14.171 -0.085 3.487 1.00 94.75 69 VAL A O 1
ATOM 585 N N . ASP A 1 70 ? -15.421 0.807 1.847 1.00 93.62 70 ASP A N 1
ATOM 586 C CA . ASP A 1 70 ? -16.691 0.382 2.448 1.00 93.62 70 ASP A CA 1
ATOM 587 C C . ASP A 1 70 ? -16.778 -1.143 2.548 1.00 93.62 70 ASP A C 1
ATOM 589 O O . ASP A 1 70 ? -17.292 -1.653 3.543 1.00 93.62 70 ASP A O 1
ATOM 593 N N . THR A 1 71 ? -16.257 -1.856 1.541 1.00 94.62 71 THR A N 1
ATOM 594 C CA . THR A 1 71 ? -16.216 -3.325 1.539 1.00 94.62 71 THR A CA 1
ATOM 595 C C 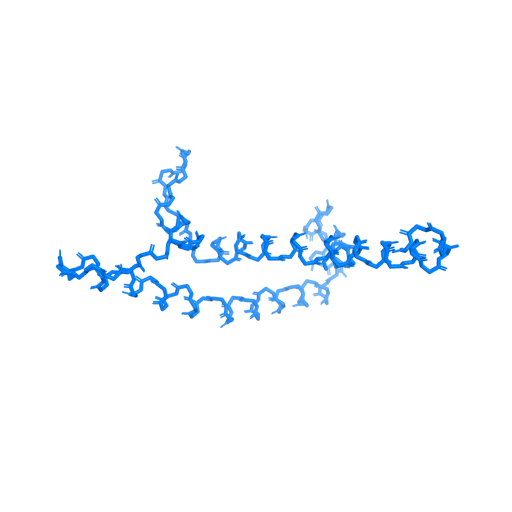. THR A 1 71 ? -15.262 -3.860 2.607 1.00 94.62 71 THR A C 1
ATOM 597 O O . THR A 1 71 ? -15.604 -4.808 3.308 1.00 94.62 71 THR A O 1
ATOM 600 N N . LEU A 1 72 ? -14.106 -3.211 2.801 1.00 95.88 72 LEU A N 1
ATOM 601 C CA . LEU A 1 72 ? -13.131 -3.589 3.827 1.00 95.88 72 LEU A CA 1
ATOM 602 C C . LEU A 1 72 ? -13.644 -3.342 5.253 1.00 95.88 72 LEU A C 1
ATOM 604 O O . LEU A 1 72 ? -13.358 -4.127 6.151 1.00 95.88 72 LEU A O 1
ATOM 608 N N . GLN A 1 73 ? -14.428 -2.283 5.468 1.00 94.31 73 GLN A N 1
ATOM 609 C CA . GLN A 1 73 ? -15.033 -1.975 6.773 1.00 94.31 73 GLN A CA 1
ATOM 610 C C . GLN A 1 73 ? -16.126 -2.973 7.194 1.00 94.31 73 GLN A C 1
ATOM 612 O O . GLN A 1 73 ? -16.366 -3.177 8.392 1.00 94.31 73 GLN A O 1
ATOM 617 N N . ASP A 1 74 ? -16.802 -3.582 6.218 1.00 93.12 74 ASP A N 1
ATOM 618 C CA . ASP A 1 74 ? -17.828 -4.601 6.458 1.00 93.12 74 ASP A CA 1
ATOM 619 C C . ASP A 1 74 ? -17.249 -6.021 6.499 1.00 93.12 74 ASP A C 1
ATOM 621 O O . ASP A 1 74 ? -17.906 -6.937 7.001 1.00 93.12 74 ASP A O 1
ATOM 625 N N . LEU A 1 75 ? -16.016 -6.203 6.017 1.00 95.62 75 LEU A N 1
ATOM 626 C CA . LEU A 1 75 ? -15.344 -7.492 5.973 1.00 95.62 75 LEU A CA 1
ATOM 627 C C . LEU A 1 75 ? -15.103 -8.042 7.386 1.00 95.62 75 LEU A C 1
ATOM 629 O O . LEU A 1 75 ? -14.543 -7.374 8.259 1.00 95.62 75 LEU A O 1
ATOM 633 N N . GLN A 1 76 ? -15.486 -9.303 7.587 1.00 95.56 76 GLN A N 1
ATOM 634 C CA . GLN A 1 76 ? -15.101 -10.092 8.755 1.00 95.56 76 GLN A CA 1
ATOM 635 C C . GLN A 1 76 ? -14.126 -11.184 8.334 1.00 95.56 76 GLN A C 1
ATOM 637 O O . GLN A 1 76 ? -14.384 -11.925 7.383 1.00 95.56 76 GLN A O 1
ATOM 642 N N . LEU A 1 77 ? -13.017 -11.295 9.063 1.00 94.62 77 LEU A N 1
ATOM 643 C CA . LEU A 1 77 ? -12.043 -12.352 8.841 1.00 94.62 77 LEU A CA 1
ATOM 644 C C . LEU A 1 77 ? -12.667 -13.705 9.217 1.00 94.62 77 LEU A C 1
ATOM 646 O O . LEU A 1 77 ? -13.168 -13.844 10.337 1.00 94.62 77 LEU A O 1
ATOM 650 N N . PRO A 1 78 ? -12.639 -14.710 8.323 1.00 91.12 78 PRO A N 1
ATOM 651 C CA . PRO A 1 78 ? -13.345 -15.972 8.537 1.00 91.12 78 PRO A CA 1
ATOM 652 C C . PRO A 1 78 ? -12.802 -16.766 9.733 1.00 91.12 78 PRO A C 1
ATOM 654 O O . PRO A 1 78 ? -13.574 -17.404 10.448 1.00 91.12 78 PRO A O 1
ATOM 657 N N . GLU A 1 79 ? -11.493 -16.701 9.978 1.00 93.50 79 GLU A N 1
ATOM 658 C CA . GLU A 1 79 ? -10.836 -17.445 11.059 1.00 93.50 79 GLU A CA 1
ATOM 659 C C . GLU A 1 79 ? -10.895 -16.693 12.393 1.00 93.50 79 GLU A C 1
ATOM 661 O O . GLU A 1 79 ? -11.322 -17.239 13.409 1.00 93.50 79 GLU A O 1
ATOM 666 N N . GLU A 1 80 ? -10.520 -15.413 12.383 1.00 93.00 80 GLU A N 1
ATOM 667 C CA . GLU A 1 80 ? -10.413 -14.594 13.596 1.00 93.00 80 GLU A CA 1
ATOM 668 C C . GLU A 1 80 ? -11.761 -14.003 14.046 1.00 93.00 80 GLU A C 1
ATOM 670 O O . GLU A 1 80 ? -11.862 -13.469 15.150 1.00 93.00 80 GLU A O 1
ATOM 675 N N . LYS A 1 81 ? -12.805 -14.086 13.202 1.00 93.88 81 LYS A N 1
ATOM 676 C CA . LYS A 1 81 ? -14.167 -13.566 13.443 1.00 93.88 81 LYS A CA 1
ATOM 677 C C . LYS A 1 81 ? -14.198 -12.110 13.922 1.00 93.88 81 LYS A C 1
ATOM 679 O O . LYS A 1 81 ? -15.093 -11.701 14.661 1.00 93.88 81 LYS A O 1
ATOM 684 N N . ARG A 1 82 ? -13.219 -11.318 13.488 1.00 95.56 82 ARG A N 1
ATOM 685 C CA . ARG A 1 82 ? -13.100 -9.886 13.777 1.00 95.56 82 ARG A CA 1
ATOM 686 C C . ARG A 1 82 ? -13.096 -9.072 12.491 1.00 95.56 82 ARG A C 1
ATOM 688 O O . ARG A 1 82 ? -12.872 -9.603 11.403 1.00 95.56 82 ARG A O 1
ATOM 695 N N . LYS A 1 83 ? -13.312 -7.769 12.639 1.00 95.94 83 LYS A N 1
ATOM 696 C CA . LYS A 1 83 ? -13.114 -6.793 11.565 1.00 95.94 83 LYS A CA 1
ATOM 697 C C . LYS A 1 83 ? -11.636 -6.436 11.408 1.00 95.94 83 LYS A C 1
ATOM 699 O O . LYS A 1 83 ? -10.827 -6.682 12.310 1.00 95.94 83 LYS A O 1
ATOM 704 N N . LEU A 1 84 ? -11.321 -5.825 10.272 1.00 96.31 84 LEU A N 1
ATOM 705 C CA . LEU A 1 84 ? -10.019 -5.221 10.020 1.00 96.31 84 LEU A CA 1
ATOM 706 C C . LEU A 1 84 ? -9.819 -3.965 10.882 1.00 96.31 84 LEU A C 1
ATOM 708 O O . LEU A 1 84 ? -10.741 -3.165 11.052 1.00 96.31 84 LEU A O 1
ATOM 712 N N . GLY A 1 85 ? -8.608 -3.793 11.408 1.00 95.81 85 GLY A N 1
ATOM 713 C CA . GLY A 1 85 ? -8.152 -2.541 12.005 1.00 95.81 85 GLY A CA 1
ATOM 714 C C . GLY A 1 85 ? -7.823 -1.495 10.937 1.00 95.81 85 GLY A C 1
ATOM 715 O O . GLY A 1 85 ? -7.611 -1.827 9.770 1.00 95.81 85 GLY A O 1
ATOM 716 N N . GLU A 1 86 ? -7.742 -0.221 11.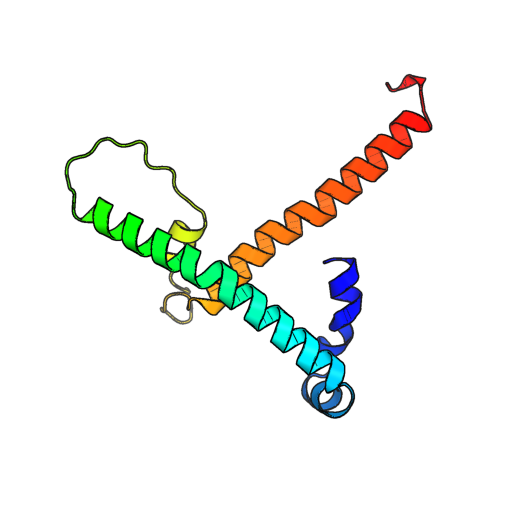326 1.00 95.19 86 GLU A N 1
ATOM 717 C CA . GLU A 1 86 ? -7.455 0.865 10.378 1.00 95.19 86 GLU A CA 1
ATOM 718 C C . GLU A 1 86 ? -6.112 0.662 9.658 1.00 95.19 86 GLU A C 1
ATOM 720 O O . GLU A 1 86 ? -6.065 0.778 8.439 1.00 95.19 86 GLU A O 1
ATOM 725 N N . GLU A 1 87 ? -5.052 0.247 10.359 1.00 95.00 87 GLU A N 1
ATOM 726 C CA . GLU A 1 87 ? -3.734 -0.039 9.759 1.00 95.00 87 GLU A CA 1
ATOM 727 C C . GLU A 1 87 ? -3.775 -1.167 8.706 1.00 95.00 87 GLU A C 1
ATOM 729 O O . GLU A 1 87 ? -3.057 -1.134 7.696 1.00 95.00 87 GLU A O 1
ATOM 734 N N . GLU A 1 88 ? -4.630 -2.173 8.914 1.00 95.44 88 GLU A N 1
ATOM 735 C CA . GLU A 1 88 ? -4.837 -3.270 7.962 1.00 95.44 88 GLU A CA 1
ATOM 736 C C . GLU A 1 88 ? -5.588 -2.763 6.722 1.00 95.44 88 GLU A C 1
ATOM 738 O O . GLU A 1 88 ? -5.179 -3.046 5.595 1.00 95.44 88 GLU A O 1
ATOM 743 N N . ILE A 1 89 ? -6.624 -1.937 6.914 1.00 96.38 89 ILE A N 1
ATOM 744 C CA . ILE A 1 89 ? -7.364 -1.290 5.818 1.00 96.38 89 ILE A CA 1
ATOM 745 C C . ILE A 1 89 ? -6.438 -0.374 5.008 1.00 96.38 89 ILE A C 1
ATOM 747 O O . ILE A 1 89 ? -6.456 -0.424 3.778 1.00 96.38 89 ILE A O 1
ATOM 751 N N . VAL A 1 90 ? -5.595 0.428 5.669 1.00 95.88 90 VAL A N 1
ATOM 752 C CA . VAL A 1 90 ? -4.572 1.264 5.016 1.00 95.88 90 VAL A CA 1
ATOM 753 C C . VAL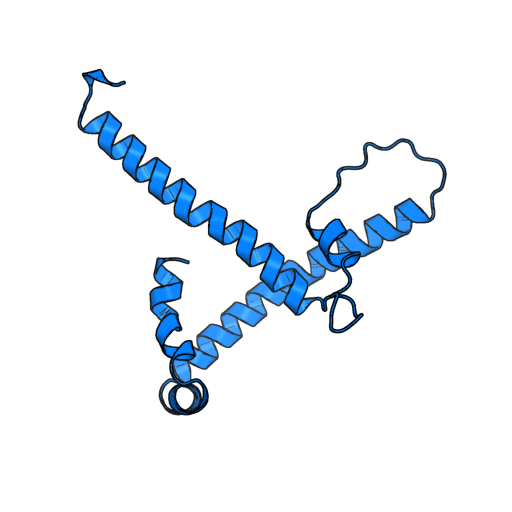 A 1 90 ? -3.663 0.398 4.148 1.00 95.88 90 VAL A C 1
ATOM 755 O O . VAL A 1 90 ? -3.419 0.726 2.986 1.00 95.88 90 VAL A O 1
ATOM 758 N N . SER A 1 91 ? -3.195 -0.730 4.686 1.00 94.12 91 SER A N 1
ATOM 759 C CA . SER A 1 91 ? -2.290 -1.635 3.975 1.00 94.12 91 SER A CA 1
ATOM 760 C C . SER A 1 91 ? -2.940 -2.226 2.716 1.00 94.12 91 SER A C 1
ATOM 762 O O . SER A 1 91 ? -2.319 -2.199 1.656 1.00 94.12 91 SER A O 1
ATOM 764 N N . LEU A 1 92 ? -4.202 -2.663 2.796 1.00 94.56 92 LEU A N 1
ATOM 765 C CA . LEU A 1 92 ? -4.948 -3.212 1.654 1.00 94.56 92 LEU A CA 1
ATOM 766 C C . LEU A 1 92 ? -5.291 -2.152 0.595 1.00 94.56 92 LEU A C 1
ATOM 768 O O . LEU A 1 92 ? -5.210 -2.416 -0.605 1.00 94.56 92 LEU A O 1
ATOM 772 N N . CYS A 1 93 ? -5.659 -0.939 1.012 1.00 93.44 93 CYS A N 1
ATOM 773 C CA . CYS A 1 93 ? -5.885 0.175 0.088 1.00 93.44 93 CYS A CA 1
ATOM 774 C C . CYS A 1 93 ? -4.600 0.553 -0.655 1.00 93.44 93 CYS A C 1
ATOM 776 O O . CYS A 1 93 ? -4.615 0.779 -1.867 1.00 93.44 93 CYS A O 1
ATOM 778 N N . TYR A 1 94 ? -3.482 0.605 0.070 1.00 90.56 94 TYR A N 1
ATOM 779 C CA . TYR A 1 94 ? -2.183 0.916 -0.507 1.00 90.56 94 TYR A CA 1
ATOM 780 C C . TYR A 1 94 ? -1.707 -0.166 -1.477 1.00 90.56 94 TYR A C 1
ATOM 782 O O . TYR A 1 94 ? -1.180 0.165 -2.540 1.00 90.56 94 TYR A O 1
ATOM 790 N N . GLU A 1 95 ? -1.938 -1.441 -1.155 1.00 88.12 95 GLU A N 1
ATOM 791 C CA . GLU A 1 95 ? -1.611 -2.565 -2.033 1.00 88.12 95 GLU A CA 1
ATOM 792 C C . GLU A 1 95 ? -2.271 -2.413 -3.407 1.00 88.12 95 GLU A C 1
ATOM 794 O O . GLU A 1 95 ? -1.570 -2.435 -4.419 1.00 88.12 95 GLU A O 1
ATOM 799 N N . ILE A 1 96 ? -3.587 -2.172 -3.457 1.00 86.81 96 ILE A N 1
ATOM 800 C CA . ILE A 1 96 ? -4.308 -2.008 -4.729 1.00 86.81 96 ILE A CA 1
ATOM 801 C C . ILE A 1 96 ? -3.791 -0.803 -5.519 1.00 86.81 96 ILE A C 1
ATOM 803 O O . ILE A 1 96 ? -3.532 -0.915 -6.721 1.00 86.81 96 ILE A O 1
ATOM 807 N N . LEU A 1 97 ? -3.620 0.346 -4.858 1.00 86.94 97 LEU A N 1
ATOM 808 C CA . LEU A 1 97 ? -3.146 1.565 -5.517 1.00 86.94 97 LEU A CA 1
ATOM 809 C C . LEU A 1 97 ? -1.761 1.360 -6.139 1.00 86.94 97 LEU A C 1
ATOM 811 O O . LEU A 1 97 ? -1.530 1.727 -7.290 1.00 86.94 97 LEU A O 1
ATOM 815 N N . MET A 1 98 ? -0.835 0.752 -5.401 1.00 82.44 98 MET A N 1
ATOM 816 C CA . MET A 1 98 ? 0.543 0.586 -5.862 1.00 82.44 98 MET A CA 1
ATOM 817 C C . MET A 1 98 ? 0.708 -0.548 -6.866 1.00 82.44 98 MET A C 1
ATOM 819 O O . MET A 1 98 ? 1.491 -0.402 -7.808 1.00 82.44 98 MET A O 1
ATOM 823 N N . ALA A 1 99 ? -0.042 -1.642 -6.708 1.00 82.62 99 ALA A N 1
ATOM 824 C CA . ALA A 1 99 ? -0.059 -2.734 -7.675 1.00 82.62 99 ALA A CA 1
ATOM 825 C C . ALA A 1 99 ? -0.465 -2.226 -9.065 1.00 82.62 99 ALA A C 1
ATOM 827 O O . ALA A 1 99 ? 0.169 -2.583 -10.062 1.00 82.62 99 ALA A O 1
ATOM 828 N N . GLY A 1 100 ? -1.468 -1.344 -9.124 1.00 79.94 100 GLY A N 1
ATOM 829 C CA . GLY A 1 100 ? -1.923 -0.730 -10.367 1.00 79.94 100 GLY A CA 1
ATOM 830 C C . GLY A 1 100 ? -0.915 0.256 -10.954 1.00 79.94 100 GLY A C 1
ATOM 831 O O . GLY A 1 100 ? -0.571 0.149 -12.128 1.00 79.94 100 GLY A O 1
ATOM 832 N N . VAL A 1 101 ? -0.416 1.206 -10.160 1.00 85.06 101 VAL A N 1
ATOM 833 C CA . VAL A 1 101 ? 0.363 2.346 -10.682 1.00 85.06 101 VAL A CA 1
ATOM 834 C C . VAL A 1 101 ? 1.683 1.921 -11.324 1.00 85.06 101 VAL A C 1
ATOM 836 O O . VAL A 1 101 ? 1.958 2.303 -12.463 1.00 85.06 101 VAL A O 1
ATOM 839 N N . ASP A 1 102 ? 2.503 1.126 -10.635 1.00 81.62 102 ASP A N 1
ATOM 840 C CA . ASP A 1 102 ? 3.843 0.788 -11.131 1.00 81.62 102 ASP A CA 1
ATOM 841 C C . ASP A 1 102 ? 3.790 -0.070 -12.402 1.00 81.62 102 ASP A C 1
ATOM 843 O O . ASP A 1 102 ? 4.539 0.156 -13.358 1.00 81.62 102 ASP A O 1
ATOM 847 N N . THR A 1 103 ? 2.924 -1.086 -12.395 1.00 87.75 103 THR A N 1
ATOM 848 C CA . THR A 1 103 ? 2.857 -2.094 -13.459 1.00 87.75 103 THR A CA 1
ATOM 849 C C . THR A 1 103 ? 2.253 -1.508 -14.727 1.00 87.75 103 THR A C 1
ATOM 851 O O . THR A 1 103 ? 2.830 -1.674 -15.801 1.00 87.75 103 THR A O 1
ATOM 854 N N . THR A 1 104 ? 1.157 -0.752 -14.608 1.00 91.75 104 THR A N 1
ATOM 855 C CA . THR A 1 104 ? 0.516 -0.092 -15.753 1.00 91.75 104 THR A CA 1
ATOM 856 C C . THR A 1 104 ? 1.408 0.991 -16.344 1.00 91.75 104 THR A C 1
ATOM 858 O O . THR A 1 104 ? 1.571 1.030 -17.560 1.00 91.75 104 THR A O 1
ATOM 861 N N . SER A 1 105 ? 2.075 1.803 -15.514 1.00 91.56 105 SER A N 1
ATOM 862 C CA . SER A 1 105 ? 3.026 2.810 -16.001 1.00 91.56 105 SER A CA 1
ATOM 863 C C . SER A 1 105 ? 4.188 2.156 -16.746 1.00 91.56 105 SER A C 1
ATOM 865 O O . SER A 1 105 ? 4.545 2.584 -17.840 1.00 91.56 105 SER A O 1
ATOM 867 N N . THR A 1 106 ? 4.747 1.075 -16.194 1.00 91.56 106 THR A N 1
ATOM 868 C CA . THR A 1 106 ? 5.823 0.318 -16.848 1.00 91.56 106 THR A CA 1
ATOM 869 C C . THR A 1 106 ? 5.352 -0.281 -18.172 1.00 91.56 106 THR A C 1
ATOM 871 O O . THR A 1 106 ? 6.058 -0.178 -19.173 1.00 91.56 106 THR A O 1
ATOM 874 N N . ALA A 1 107 ? 4.151 -0.862 -18.211 1.00 95.56 107 ALA A N 1
ATOM 875 C CA . ALA A 1 107 ? 3.565 -1.386 -19.440 1.00 95.56 107 ALA A CA 1
ATOM 876 C C . ALA A 1 107 ? 3.389 -0.282 -20.492 1.00 95.56 107 ALA A C 1
ATOM 878 O O . ALA A 1 107 ? 3.808 -0.463 -21.631 1.00 95.56 107 ALA A O 1
ATOM 879 N N . LEU A 1 108 ? 2.856 0.884 -20.111 1.00 96.50 108 LEU A N 1
ATOM 880 C CA . LEU A 1 108 ? 2.714 2.037 -21.002 1.00 96.50 108 LEU A CA 1
ATOM 881 C C . LEU A 1 108 ? 4.068 2.524 -21.533 1.00 96.50 108 LEU A 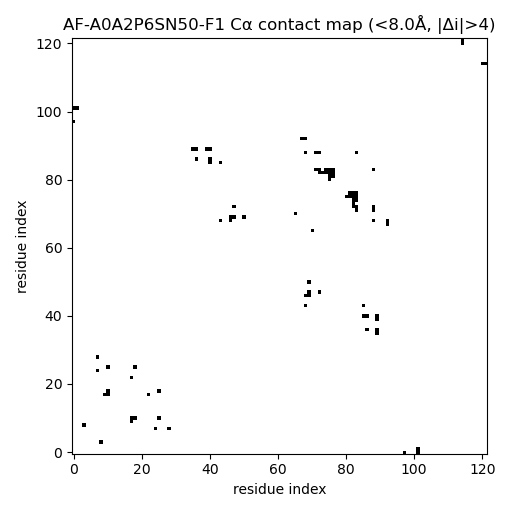C 1
ATOM 883 O O . LEU A 1 108 ? 4.182 2.802 -22.724 1.00 96.50 108 LEU A O 1
ATOM 887 N N . LEU A 1 109 ? 5.107 2.571 -20.691 1.00 95.75 109 LEU A N 1
ATOM 888 C CA . LEU A 1 109 ? 6.469 2.901 -21.125 1.00 95.75 109 LEU A CA 1
ATOM 889 C C . LEU A 1 109 ? 6.975 1.918 -22.188 1.00 95.75 109 LEU A C 1
ATOM 891 O O . LEU A 1 109 ? 7.497 2.344 -23.218 1.00 95.75 109 LEU A O 1
ATOM 895 N N . TRP A 1 110 ? 6.779 0.614 -21.981 1.00 97.00 110 TRP A N 1
ATOM 896 C CA . TRP A 1 110 ? 7.151 -0.403 -22.967 1.00 97.00 110 TRP A CA 1
ATOM 897 C C . TRP A 1 110 ? 6.324 -0.314 -24.248 1.00 97.00 110 TRP A C 1
ATOM 899 O O . TRP A 1 110 ? 6.879 -0.478 -25.335 1.00 97.00 110 TRP A O 1
ATOM 909 N N . ILE A 1 111 ? 5.026 -0.029 -24.148 1.00 97.12 111 ILE A N 1
ATOM 910 C CA . ILE A 1 111 ? 4.154 0.178 -25.308 1.00 97.12 111 ILE A CA 1
ATOM 911 C C . ILE A 1 111 ? 4.667 1.363 -26.131 1.00 97.12 111 ILE A C 1
ATOM 913 O O . ILE A 1 111 ? 4.934 1.201 -27.319 1.00 97.12 111 ILE A O 1
ATOM 917 N N . MET A 1 112 ? 4.902 2.519 -25.503 1.00 97.19 112 MET A N 1
ATOM 918 C CA . MET A 1 112 ? 5.428 3.707 -26.184 1.00 97.19 112 MET A CA 1
ATOM 919 C C . MET A 1 112 ? 6.795 3.448 -26.825 1.00 97.19 112 MET A C 1
ATOM 921 O O . MET A 1 112 ? 7.020 3.833 -27.971 1.00 97.19 112 MET A O 1
ATOM 925 N N . ALA A 1 113 ? 7.692 2.742 -26.131 1.00 97.19 113 ALA A N 1
ATOM 926 C CA . ALA A 1 113 ? 8.988 2.362 -26.686 1.00 97.19 113 ALA A CA 1
ATOM 927 C C . ALA A 1 113 ? 8.848 1.477 -27.938 1.00 97.19 113 ALA A C 1
ATOM 929 O O . ALA A 1 113 ? 9.598 1.649 -28.900 1.00 97.19 113 ALA A O 1
ATOM 930 N N . ASN A 1 114 ? 7.879 0.556 -27.957 1.00 97.12 114 ASN A N 1
ATOM 931 C CA . ASN A 1 114 ? 7.611 -0.280 -29.128 1.00 97.12 114 ASN A CA 1
ATOM 932 C C . ASN A 1 114 ? 6.974 0.511 -30.276 1.00 97.12 114 ASN A C 1
ATOM 934 O O . ASN A 1 114 ? 7.375 0.300 -31.416 1.00 97.12 114 ASN A O 1
ATOM 938 N N . ILE A 1 115 ? 6.067 1.452 -29.997 1.00 97.38 115 ILE A N 1
ATOM 939 C CA . ILE A 1 115 ? 5.484 2.337 -31.021 1.00 97.38 115 ILE A CA 1
ATOM 940 C C . ILE A 1 115 ? 6.588 3.154 -31.709 1.00 97.38 115 ILE A C 1
ATOM 942 O O . ILE A 1 115 ? 6.676 3.167 -32.933 1.00 97.38 115 ILE A O 1
ATOM 946 N N . VAL A 1 116 ? 7.494 3.763 -30.934 1.00 97.00 116 VAL A N 1
ATOM 947 C CA . VAL A 1 116 ? 8.627 4.536 -31.479 1.00 97.00 116 VAL A CA 1
ATOM 948 C C . VAL A 1 116 ? 9.585 3.652 -32.286 1.00 97.00 116 VAL A C 1
ATOM 950 O O . VAL A 1 116 ? 10.095 4.072 -33.323 1.00 97.00 116 VAL A O 1
ATOM 953 N N . LYS A 1 117 ? 9.838 2.419 -31.828 1.00 97.06 117 LYS A N 1
ATOM 954 C CA . LYS A 1 117 ? 10.733 1.473 -32.510 1.00 97.06 117 LYS A CA 1
ATOM 955 C C . LYS A 1 117 ? 10.130 0.896 -33.796 1.00 97.06 117 LYS A C 1
ATOM 957 O O . LYS A 1 117 ? 10.882 0.590 -34.722 1.00 97.06 117 LYS A O 1
ATOM 962 N N . TYR A 1 118 ? 8.809 0.739 -33.863 1.00 97.19 118 TYR A N 1
ATOM 963 C CA . TYR A 1 118 ? 8.100 0.112 -34.980 1.00 97.19 118 TYR A CA 1
ATOM 964 C C . TYR A 1 118 ? 7.014 1.041 -35.552 1.00 97.19 118 TYR A C 1
ATOM 966 O O . TYR A 1 118 ? 5.826 0.802 -35.338 1.00 97.19 118 TYR A O 1
ATOM 974 N N . PRO A 1 119 ? 7.387 2.057 -36.358 1.00 93.31 119 PRO A N 1
ATOM 975 C CA . PRO A 1 119 ? 6.446 3.071 -36.849 1.00 93.31 119 PRO A CA 1
ATOM 976 C C . PRO A 1 119 ? 5.284 2.541 -37.699 1.00 93.31 119 PRO A C 1
ATOM 978 O O . PRO A 1 119 ? 4.280 3.219 -37.850 1.00 93.31 119 PRO A O 1
ATOM 981 N N . HIS A 1 120 ? 5.404 1.336 -38.263 1.00 95.19 120 HIS A N 1
ATOM 982 C CA . HIS A 1 120 ? 4.341 0.700 -39.048 1.00 95.19 120 HIS A CA 1
ATOM 983 C C . HIS A 1 120 ? 3.174 0.163 -38.194 1.00 95.19 120 HIS A C 1
ATOM 985 O O . HIS A 1 120 ? 2.190 -0.300 -38.760 1.00 95.19 120 HIS A O 1
ATOM 991 N N . VAL A 1 121 ? 3.307 0.165 -36.859 1.00 91.50 121 VAL A N 1
ATOM 992 C CA . VAL A 1 121 ? 2.283 -0.287 -35.895 1.00 91.50 121 VAL A CA 1
ATOM 993 C C . VAL A 1 121 ? 1.457 0.886 -35.334 1.00 91.50 121 VAL A C 1
ATOM 995 O O . VAL A 1 121 ? 0.430 0.647 -34.703 1.00 91.50 121 VAL A O 1
ATOM 998 N N . GLN A 1 122 ? 1.904 2.133 -35.537 1.00 72.75 122 GLN A N 1
ATOM 999 C CA . GLN A 1 122 ? 1.211 3.356 -35.108 1.00 72.75 122 GLN A CA 1
ATOM 1000 C C . GLN A 1 122 ? -0.043 3.619 -35.950 1.00 72.75 122 GLN A C 1
ATOM 1002 O O . GLN A 1 122 ? -1.050 4.054 -35.348 1.00 72.75 122 GLN A O 1
#

Nearest PDB structures (foldseek):
  3ekd-assembly2_B  TM=7.162E-01  e=2.662E-01  Priestia megaterium
  6n6q-assembly4_D  TM=6.664E-01  e=1.317E+00  Mycobacterium phage Adler
  1ea1-assembly1_A  TM=6.305E-01  e=1.702E+00  Mycobacterium tuberculosis

Foldseek 3Di:
DVVVCVVCVVCVVDVVVCCVVVVVSVVVVVVVLVVLLVPVVVVLVVVVVVVVVVVVVPDDPDPDDDDPSNVLQPDADPVVRDGDDSSRSSVVVVCVVVVPPPVVVVVVVVVVVVCVVDVVVD

Mean predicted aligned error: 7.12 Å